Protein AF-A0AAU6C2S2-F1 (afdb_monomer_lite)

Structure (mmCIF, N/CA/C/O backbone):
data_AF-A0AAU6C2S2-F1
#
_entry.id   AF-A0AAU6C2S2-F1
#
loop_
_atom_site.group_PDB
_atom_site.id
_atom_site.type_symbol
_atom_site.label_atom_id
_atom_site.label_alt_id
_atom_site.label_comp_id
_atom_site.label_asym_id
_atom_site.label_entity_id
_atom_site.label_seq_id
_atom_site.pdbx_PDB_ins_code
_atom_site.Cartn_x
_atom_site.Cartn_y
_atom_site.Cartn_z
_atom_site.occupancy
_atom_site.B_iso_or_equiv
_atom_site.auth_seq_id
_atom_site.auth_comp_id
_atom_site.auth_asym_id
_atom_site.auth_atom_id
_atom_site.pdbx_PDB_model_num
ATOM 1 N N . MET A 1 1 ? 0.119 -4.265 -26.985 1.00 62.53 1 MET A N 1
ATOM 2 C CA . MET A 1 1 ? -0.714 -3.986 -25.797 1.00 62.53 1 MET A CA 1
ATOM 3 C C . MET A 1 1 ? -1.922 -3.194 -26.277 1.00 62.53 1 MET A C 1
ATOM 5 O O . MET A 1 1 ? -1.711 -2.199 -26.954 1.00 62.53 1 MET A O 1
ATOM 9 N N . ASP A 1 2 ? -3.146 -3.669 -26.039 1.00 73.44 2 ASP A N 1
ATOM 10 C CA . ASP A 1 2 ? -4.376 -2.975 -26.459 1.00 73.44 2 ASP A CA 1
ATOM 11 C C . ASP A 1 2 ? -4.790 -1.953 -25.388 1.00 73.44 2 ASP A C 1
ATOM 13 O O . ASP A 1 2 ? -5.035 -2.317 -24.236 1.00 73.44 2 ASP A O 1
ATOM 17 N N . THR A 1 3 ? -4.817 -0.672 -25.750 1.00 79.44 3 THR A N 1
ATOM 18 C CA . THR A 1 3 ? -5.169 0.458 -24.872 1.00 79.44 3 THR A CA 1
ATOM 19 C C . THR A 1 3 ? -6.589 0.972 -25.109 1.00 79.44 3 THR A C 1
ATOM 21 O O . THR A 1 3 ? -7.006 1.920 -24.452 1.00 79.44 3 THR A O 1
ATOM 24 N N . GLY A 1 4 ? -7.343 0.350 -26.025 1.00 79.19 4 GLY A N 1
ATOM 25 C CA . GLY A 1 4 ? -8.732 0.696 -26.335 1.00 79.19 4 GLY A CA 1
ATOM 26 C C . GLY A 1 4 ? -9.767 -0.093 -25.531 1.00 79.19 4 GLY A C 1
ATOM 27 O O . GLY A 1 4 ? -10.957 0.205 -25.611 1.00 79.19 4 GLY A O 1
ATOM 28 N N . ARG A 1 5 ? -9.336 -1.088 -24.745 1.00 73.38 5 ARG A N 1
ATOM 29 C CA . ARG A 1 5 ? -10.204 -1.928 -23.909 1.00 73.38 5 ARG A CA 1
ATOM 30 C C . ARG A 1 5 ? -9.730 -1.909 -22.453 1.00 73.38 5 ARG A C 1
ATOM 32 O O . ARG A 1 5 ? -8.526 -2.063 -22.247 1.00 73.38 5 ARG A O 1
ATOM 39 N N . PRO A 1 6 ? -10.626 -1.763 -21.457 1.00 67.81 6 PRO A N 1
ATOM 40 C CA . PRO A 1 6 ? -10.223 -1.700 -20.057 1.00 67.81 6 PRO A CA 1
ATOM 41 C C . PRO A 1 6 ? -9.584 -3.009 -19.596 1.00 67.81 6 PRO A C 1
ATOM 43 O O . PRO A 1 6 ? -10.022 -4.099 -19.977 1.00 67.81 6 PRO A O 1
ATOM 46 N N . GLN A 1 7 ? -8.553 -2.895 -18.759 1.00 73.06 7 GLN A N 1
ATOM 47 C CA . GLN A 1 7 ? -7.822 -4.037 -18.215 1.00 73.06 7 GLN A CA 1
ATOM 48 C C . GLN A 1 7 ? -7.734 -3.929 -16.694 1.00 73.06 7 GLN A C 1
ATOM 50 O O . GLN A 1 7 ? -7.419 -2.874 -16.157 1.00 73.06 7 GLN A O 1
ATOM 55 N N . SER A 1 8 ? -7.997 -5.031 -15.989 1.00 63.28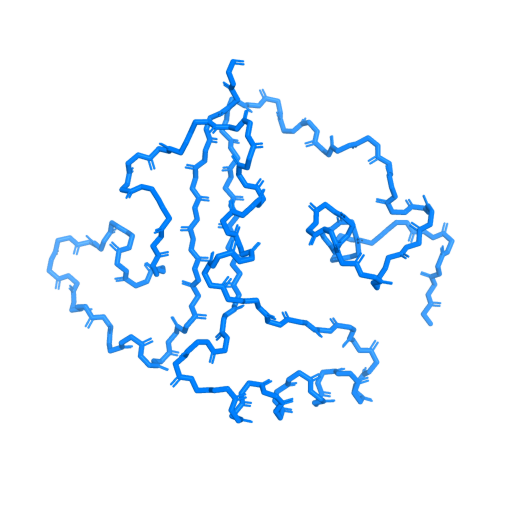 8 SER A N 1
ATOM 56 C CA . SER A 1 8 ? -8.144 -5.040 -14.530 1.00 63.28 8 SER A CA 1
ATOM 57 C C . SER A 1 8 ? -6.931 -4.475 -13.795 1.00 63.28 8 SER A C 1
ATOM 59 O O .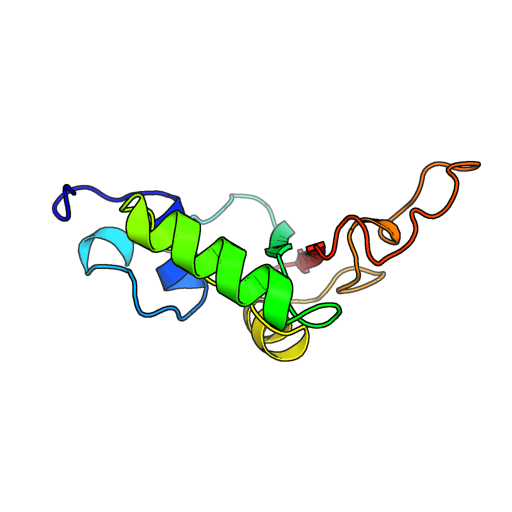 SER A 1 8 ? -7.105 -3.671 -12.892 1.00 63.28 8 SER A O 1
ATOM 61 N N . ALA A 1 9 ? -5.710 -4.840 -14.191 1.00 65.50 9 ALA A N 1
ATOM 62 C CA . ALA A 1 9 ? -4.487 -4.346 -13.555 1.00 65.50 9 ALA A CA 1
ATOM 63 C C . ALA A 1 9 ? -4.235 -2.850 -13.807 1.00 65.50 9 ALA A C 1
ATOM 65 O O . ALA A 1 9 ? -3.730 -2.191 -12.911 1.00 65.50 9 ALA A O 1
ATOM 66 N N . ARG A 1 10 ? -4.629 -2.294 -14.960 1.00 78.81 10 ARG A N 1
ATOM 67 C CA . ARG A 1 10 ? -4.558 -0.856 -15.262 1.00 78.81 10 ARG A CA 1
ATOM 68 C C . ARG A 1 10 ? -5.681 -0.069 -14.600 1.00 78.81 10 ARG A C 1
ATOM 70 O O . ARG A 1 10 ? -5.460 1.055 -14.176 1.00 78.81 10 ARG A O 1
ATOM 77 N N . MET A 1 11 ? -6.866 -0.662 -14.458 1.00 71.00 11 MET A N 1
ATOM 78 C CA . MET A 1 11 ? -7.921 -0.104 -13.610 1.00 71.00 11 MET A CA 1
ATOM 79 C C . MET A 1 11 ? -7.454 -0.062 -12.154 1.00 71.00 11 MET A C 1
ATOM 81 O O . MET A 1 11 ? -7.587 0.967 -11.503 1.00 71.00 11 MET A O 1
ATOM 85 N N . TYR A 1 12 ? -6.831 -1.140 -11.660 1.00 66.56 12 TYR A N 1
ATOM 86 C CA . TYR A 1 12 ? -6.157 -1.121 -10.365 1.00 66.56 12 TYR A CA 1
ATOM 87 C C . TYR A 1 12 ? -5.068 -0.050 -10.340 1.00 66.56 12 TYR A C 1
ATOM 89 O O . TYR A 1 12 ? -5.088 0.753 -9.428 1.00 66.56 12 TYR A O 1
ATOM 97 N N . ASP A 1 13 ? -4.187 0.050 -11.334 1.00 66.00 13 ASP A N 1
ATOM 98 C CA . ASP A 1 13 ? -3.162 1.099 -11.385 1.00 66.00 13 ASP A CA 1
ATOM 99 C C . ASP A 1 13 ? -3.763 2.514 -11.305 1.00 66.00 13 ASP A C 1
ATOM 101 O O . ASP A 1 13 ? -3.311 3.312 -10.489 1.00 66.00 13 ASP A O 1
ATOM 105 N N . TYR A 1 14 ? -4.843 2.795 -12.042 1.00 68.94 14 TYR A N 1
ATOM 106 C CA . TYR A 1 14 ? -5.597 4.050 -11.963 1.00 68.94 14 TYR A CA 1
ATOM 107 C C . TYR A 1 14 ? -6.180 4.300 -10.565 1.00 68.94 14 TYR A C 1
ATOM 109 O O . TYR A 1 14 ? -5.964 5.364 -9.982 1.00 68.94 14 TYR A O 1
ATOM 117 N N . PHE A 1 15 ? -6.883 3.319 -9.984 1.00 63.03 15 PHE A N 1
ATOM 118 C CA . PHE A 1 15 ? -7.406 3.434 -8.615 1.00 63.03 15 PHE A CA 1
ATOM 119 C C . PHE A 1 15 ? -6.293 3.564 -7.579 1.00 63.03 15 PHE A C 1
ATOM 121 O O . PHE A 1 15 ? -6.519 4.135 -6.514 1.00 63.03 15 PHE A O 1
ATOM 128 N N . LEU A 1 16 ? -5.105 3.059 -7.913 1.00 65.19 16 LEU A N 1
ATOM 129 C CA . LEU A 1 16 ? -3.906 3.111 -7.102 1.00 65.19 16 LEU A CA 1
ATOM 130 C C . LEU A 1 16 ? -3.017 4.339 -7.408 1.00 65.19 16 LEU A C 1
ATOM 132 O O . LEU A 1 16 ? -1.828 4.338 -7.071 1.00 65.19 16 LEU A O 1
ATOM 136 N N . GLY A 1 17 ? -3.551 5.375 -8.071 1.00 63.53 17 GLY A N 1
ATOM 137 C CA . GLY A 1 17 ? -2.827 6.621 -8.368 1.00 63.53 17 GLY A CA 1
ATOM 138 C C . GLY A 1 17 ? -1.570 6.436 -9.228 1.00 63.53 17 GLY A C 1
ATOM 139 O O . GLY A 1 17 ? -0.692 7.300 -9.248 1.00 63.53 17 GLY A O 1
ATOM 140 N N . GLY A 1 18 ? -1.452 5.291 -9.896 1.00 72.00 18 GLY A N 1
ATOM 141 C CA . GLY A 1 18 ? -0.355 4.964 -10.786 1.00 72.00 18 GLY A CA 1
ATOM 142 C C . GLY A 1 18 ? -0.413 5.753 -12.091 1.00 72.00 18 GLY A C 1
ATOM 143 O O . GLY A 1 18 ? -1.330 6.536 -12.353 1.00 72.00 18 GLY A O 1
ATOM 144 N N . LYS A 1 19 ? 0.624 5.577 -12.907 1.00 74.88 19 LYS A N 1
ATOM 145 C CA . LYS A 1 19 ? 0.818 6.301 -14.175 1.00 74.88 19 LYS A CA 1
ATOM 146 C C . LYS A 1 19 ? 0.716 5.380 -15.392 1.00 74.88 19 LYS A C 1
ATOM 148 O O . LYS A 1 19 ? 0.782 5.858 -16.520 1.00 74.88 19 LYS A O 1
ATOM 153 N N . ASP A 1 20 ? 0.537 4.082 -15.160 1.00 79.69 20 ASP A N 1
ATOM 154 C CA . ASP A 1 20 ? 0.530 3.019 -16.162 1.00 79.69 20 ASP A CA 1
ATOM 155 C C . ASP A 1 20 ? -0.918 2.602 -16.493 1.00 79.69 20 ASP A C 1
ATOM 157 O O . ASP A 1 20 ? -1.263 1.421 -16.591 1.00 79.69 20 ASP A O 1
ATOM 161 N N . ASN A 1 21 ? -1.781 3.603 -16.671 1.00 80.06 21 ASN A N 1
ATOM 162 C CA . ASN A 1 21 ? -3.197 3.470 -17.000 1.00 80.06 21 ASN A CA 1
ATOM 163 C C . ASN A 1 21 ? -3.603 4.472 -18.088 1.00 80.06 21 ASN A C 1
ATOM 165 O O . ASN A 1 21 ? -2.930 5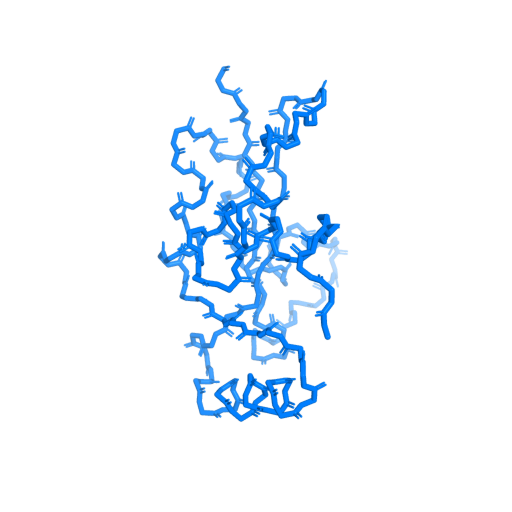.476 -18.322 1.00 80.06 21 ASN A O 1
ATOM 169 N N . TYR A 1 22 ? -4.707 4.186 -18.774 1.00 81.00 22 TYR A N 1
ATOM 170 C CA . TYR A 1 22 ? -5.220 4.998 -19.877 1.00 81.00 22 TYR A CA 1
ATOM 171 C C . TYR A 1 22 ? -6.639 5.490 -19.578 1.00 81.00 22 TYR A C 1
ATOM 173 O O . TYR A 1 22 ? -7.313 4.905 -18.734 1.00 81.00 22 TYR A O 1
ATOM 181 N N . PRO A 1 23 ? -7.154 6.498 -20.313 1.00 83.12 23 PRO A N 1
ATOM 182 C CA . PRO A 1 23 ? -8.515 7.001 -20.122 1.00 83.12 23 PRO A CA 1
ATOM 183 C C . PRO A 1 23 ? -9.616 5.935 -20.126 1.00 83.12 23 PRO A C 1
ATOM 185 O O . PRO A 1 23 ? -10.612 6.072 -19.423 1.00 83.12 23 PRO A O 1
ATOM 188 N N . VAL A 1 24 ? -9.420 4.843 -20.874 1.00 75.38 24 VAL A N 1
ATOM 189 C CA . VAL A 1 24 ? -10.350 3.704 -20.906 1.00 75.38 24 VAL A CA 1
ATOM 190 C C . VAL A 1 24 ? -10.446 2.961 -19.564 1.00 75.38 24 VAL A C 1
ATOM 192 O O . VAL A 1 24 ? -11.440 2.291 -19.300 1.00 75.38 24 VAL A O 1
ATOM 195 N N . ASP A 1 25 ? -9.426 3.076 -18.714 1.00 75.88 25 ASP A N 1
ATOM 196 C CA . ASP A 1 25 ? -9.343 2.433 -17.403 1.00 75.88 25 ASP A CA 1
ATOM 197 C C . ASP A 1 25 ? -9.896 3.328 -16.274 1.00 75.88 25 ASP A C 1
ATOM 199 O O . ASP A 1 25 ? -10.020 2.870 -15.140 1.00 75.88 25 ASP A O 1
ATOM 203 N N . TRP A 1 26 ? -10.254 4.587 -16.566 1.00 78.19 26 TRP A N 1
A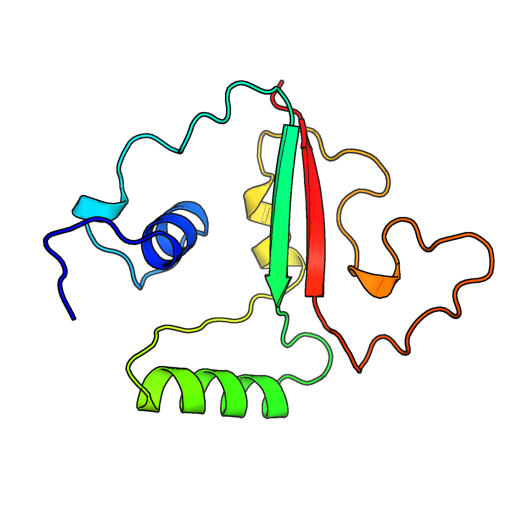TOM 204 C CA . TRP A 1 26 ? -10.749 5.555 -15.573 1.00 78.19 26 TRP A CA 1
ATOM 205 C C . TRP A 1 26 ? -12.222 5.380 -15.196 1.00 78.19 26 TRP A C 1
ATOM 207 O O . TRP A 1 26 ? -12.738 6.169 -14.404 1.00 78.19 26 TRP A O 1
ATOM 217 N N . GLY A 1 27 ? -12.909 4.405 -15.805 1.00 65.94 27 GLY A N 1
ATOM 218 C CA . GLY A 1 27 ? -14.340 4.171 -15.622 1.00 65.94 27 GLY A CA 1
ATOM 219 C C . GLY A 1 27 ? -14.755 4.113 -14.152 1.00 65.94 27 GLY A C 1
ATOM 220 O O . GLY A 1 27 ? -13.921 3.893 -13.269 1.00 65.94 27 GLY A O 1
ATOM 221 N N . ASP A 1 28 ? -16.052 4.317 -13.900 1.00 55.91 28 ASP A N 1
ATOM 222 C CA . ASP A 1 28 ? -16.610 4.392 -12.550 1.00 55.91 28 ASP A CA 1
ATOM 223 C C . ASP A 1 28 ? -16.010 3.302 -11.665 1.00 55.91 28 ASP A C 1
ATOM 225 O O . ASP A 1 28 ? -16.160 2.111 -11.960 1.00 55.91 28 ASP A O 1
ATOM 229 N N . ARG A 1 29 ? -15.300 3.725 -10.601 1.00 54.72 29 ARG A N 1
ATOM 230 C CA . ARG A 1 29 ? -14.662 2.829 -9.623 1.00 54.72 29 ARG A CA 1
ATOM 231 C C . ARG A 1 29 ? -15.592 1.649 -9.408 1.00 54.72 29 ARG A C 1
ATOM 233 O O . ARG A 1 29 ? -16.729 1.941 -9.032 1.00 54.72 29 ARG A O 1
ATOM 240 N N . PRO A 1 30 ? -15.185 0.380 -9.611 1.00 52.25 30 PRO A N 1
ATOM 241 C CA . PRO A 1 30 ? -16.078 -0.745 -9.426 1.00 52.25 30 PRO A CA 1
ATOM 242 C C . PRO A 1 30 ? -16.728 -0.577 -8.058 1.00 52.25 30 PRO A C 1
ATOM 244 O O . PRO A 1 30 ? -16.068 -0.550 -7.010 1.00 52.25 30 PRO A O 1
ATOM 247 N N . GLN A 1 31 ? -18.028 -0.294 -8.091 1.00 50.12 31 GLN A N 1
ATOM 248 C CA . GLN A 1 31 ? -18.828 -0.202 -6.894 1.00 50.12 31 GLN A CA 1
ATOM 249 C C . GLN A 1 31 ? -19.137 -1.652 -6.572 1.00 50.12 31 GLN A C 1
ATOM 251 O O . GLN A 1 31 ? -20.145 -2.196 -7.014 1.00 50.12 31 GLN A O 1
ATOM 256 N N . CYS A 1 32 ? -18.219 -2.321 -5.873 1.00 47.53 32 CYS A N 1
ATOM 257 C CA . CYS A 1 32 ? -18.586 -3.550 -5.190 1.00 47.53 32 CYS A CA 1
ATOM 258 C C . CYS A 1 32 ? -19.837 -3.208 -4.375 1.00 47.53 32 CYS A C 1
ATOM 260 O O . CYS A 1 32 ? -19.813 -2.249 -3.604 1.00 47.53 32 CYS A O 1
ATOM 262 N N . SER A 1 33 ? -20.938 -3.925 -4.591 1.00 52.47 33 SER A N 1
ATOM 263 C CA . SER A 1 33 ? -22.238 -3.640 -3.967 1.00 52.47 33 SER A CA 1
ATOM 264 C C . SER A 1 33 ? -22.267 -3.963 -2.464 1.00 52.47 33 SER A C 1
ATOM 266 O O . SER A 1 33 ? -23.332 -4.209 -1.908 1.00 52.47 33 SER A O 1
ATOM 268 N N . GLY A 1 34 ? -21.098 -4.042 -1.830 1.00 57.97 34 GLY A N 1
ATOM 269 C CA . GLY A 1 34 ? -20.914 -4.322 -0.419 1.00 57.97 34 GLY A CA 1
ATOM 270 C C . GLY A 1 34 ? -20.096 -3.217 0.236 1.00 57.97 34 GLY A C 1
ATOM 271 O O . GLY A 1 34 ? -19.246 -2.589 -0.398 1.00 57.97 34 GLY A O 1
ATOM 272 N N . ASP A 1 35 ? -20.337 -3.019 1.527 1.00 71.69 35 ASP A N 1
ATOM 273 C CA . ASP A 1 35 ? -19.729 -1.944 2.313 1.00 71.69 35 ASP A CA 1
ATOM 274 C C . ASP A 1 35 ? -18.237 -2.167 2.578 1.00 71.69 35 ASP A C 1
ATOM 276 O O . ASP A 1 35 ? -17.598 -1.305 3.162 1.00 71.69 35 ASP A O 1
ATOM 280 N N . LEU A 1 36 ? -17.662 -3.300 2.153 1.00 73.62 36 LEU A N 1
ATOM 281 C CA . LEU A 1 36 ? -16.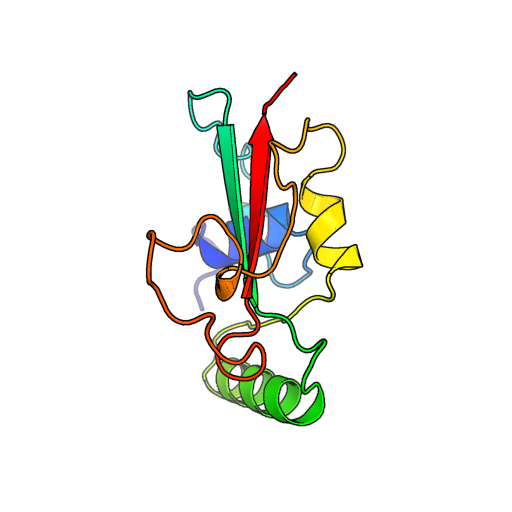272 -3.684 2.401 1.00 73.62 36 LEU A CA 1
ATOM 282 C C . LEU A 1 36 ? -15.423 -3.655 1.127 1.00 73.62 36 LEU A C 1
ATOM 284 O O . LEU A 1 36 ? -15.802 -4.182 0.080 1.00 73.62 36 LEU A O 1
ATOM 288 N N . ARG A 1 37 ? -14.220 -3.094 1.249 1.00 78.75 37 ARG A N 1
ATOM 289 C CA . ARG A 1 37 ? -13.176 -3.059 0.222 1.00 78.75 37 ARG A CA 1
ATOM 290 C C . ARG A 1 37 ? -11.902 -3.685 0.773 1.00 78.75 37 ARG A C 1
ATOM 292 O O . ARG A 1 37 ? -11.359 -3.194 1.755 1.00 78.75 37 ARG A O 1
ATOM 299 N N . GLY A 1 38 ? -11.434 -4.753 0.131 1.00 84.94 38 GLY A N 1
ATOM 300 C CA . GLY A 1 38 ? -10.159 -5.400 0.437 1.00 84.94 38 GLY A CA 1
ATOM 301 C C . GLY A 1 38 ? -9.150 -5.170 -0.681 1.00 84.94 38 GLY A C 1
ATOM 302 O O . GLY A 1 38 ? -9.485 -5.347 -1.853 1.00 84.94 38 GLY A O 1
ATOM 303 N N . LEU A 1 39 ? -7.929 -4.772 -0.327 1.00 87.25 39 LEU A N 1
ATOM 304 C CA . LEU A 1 39 ? -6.804 -4.686 -1.254 1.00 87.25 39 LEU A CA 1
ATOM 305 C C . LEU A 1 39 ? -5.588 -5.412 -0.682 1.00 87.25 39 LEU A C 1
ATOM 307 O O . LEU A 1 39 ? -5.371 -5.438 0.530 1.00 87.25 39 LEU A O 1
ATOM 311 N N . SER A 1 40 ? -4.765 -5.942 -1.585 1.00 88.50 40 SER A N 1
ATOM 312 C CA . SER A 1 40 ? -3.443 -6.483 -1.283 1.00 88.50 40 SER A CA 1
ATOM 313 C C . SER A 1 40 ? -2.414 -5.940 -2.267 1.00 88.50 40 SER A C 1
ATOM 315 O O . SER A 1 40 ? -2.713 -5.845 -3.461 1.00 88.50 40 SER A O 1
ATOM 317 N N . HIS A 1 41 ? -1.206 -5.630 -1.805 1.00 91.06 41 HIS A N 1
ATOM 318 C CA . HIS A 1 41 ? -0.151 -5.109 -2.670 1.00 91.06 41 HIS A CA 1
ATOM 319 C C . HIS A 1 41 ? 1.244 -5.536 -2.218 1.00 91.06 41 HIS A C 1
ATOM 321 O O . HIS A 1 41 ? 1.542 -5.556 -1.024 1.00 91.06 41 HIS A O 1
ATOM 327 N N . ALA A 1 42 ? 2.090 -5.893 -3.187 1.00 89.75 42 ALA A N 1
ATOM 328 C CA . ALA A 1 42 ? 3.478 -6.252 -2.928 1.00 89.75 42 ALA A CA 1
ATOM 329 C C . ALA A 1 42 ? 4.281 -5.004 -2.547 1.00 89.75 42 ALA A C 1
ATOM 331 O O . ALA A 1 42 ? 4.071 -3.923 -3.103 1.00 89.75 42 ALA A O 1
ATOM 332 N N . THR A 1 43 ? 5.210 -5.164 -1.613 1.00 90.38 43 THR A N 1
ATOM 333 C CA . THR A 1 43 ? 6.076 -4.086 -1.150 1.00 90.38 43 THR A CA 1
ATOM 334 C C . THR A 1 43 ? 7.548 -4.443 -1.297 1.00 90.38 43 THR A C 1
ATOM 336 O O . THR A 1 43 ? 7.944 -5.594 -1.125 1.00 90.38 43 THR A O 1
ATOM 339 N N . GLY A 1 44 ? 8.351 -3.424 -1.601 1.00 89.75 44 GLY A N 1
ATOM 340 C CA . GLY A 1 44 ? 9.807 -3.491 -1.568 1.00 89.75 44 GLY A CA 1
ATOM 341 C C . GLY A 1 44 ? 10.405 -3.135 -0.204 1.00 89.75 44 GLY A C 1
ATOM 342 O O . GLY A 1 44 ? 11.620 -3.188 -0.081 1.00 89.75 44 GLY A O 1
ATOM 343 N N . ASP A 1 45 ? 9.599 -2.795 0.813 1.00 89.62 45 ASP A N 1
ATOM 344 C CA . ASP A 1 45 ? 10.068 -2.214 2.089 1.00 89.62 45 ASP A CA 1
ATOM 345 C C . ASP A 1 45 ? 11.112 -3.071 2.839 1.00 89.62 45 ASP A C 1
ATOM 347 O O . ASP A 1 45 ? 11.886 -2.540 3.635 1.00 89.62 45 ASP A O 1
ATOM 351 N N . PHE A 1 46 ? 11.157 -4.384 2.587 1.00 86.88 46 PHE A N 1
ATOM 352 C CA . PHE A 1 46 ? 12.057 -5.329 3.268 1.00 86.88 46 PHE A CA 1
ATOM 353 C C . PHE A 1 46 ? 13.268 -5.755 2.429 1.00 86.88 46 PHE A C 1
ATOM 355 O O . PHE A 1 46 ? 14.269 -6.188 2.993 1.00 86.88 46 PHE A O 1
ATOM 362 N N . ASP A 1 47 ? 13.182 -5.638 1.102 1.00 88.19 47 ASP A N 1
ATOM 363 C CA . ASP A 1 47 ? 14.266 -5.961 0.166 1.00 88.19 47 ASP A CA 1
ATOM 364 C C . ASP A 1 47 ? 14.087 -5.168 -1.147 1.00 88.19 47 ASP A C 1
ATOM 366 O O . ASP A 1 47 ? 13.593 -5.700 -2.151 1.00 88.19 47 ASP A O 1
ATOM 370 N N . PRO A 1 48 ? 14.430 -3.866 -1.147 1.00 88.38 48 PRO A N 1
ATOM 371 C CA . PRO A 1 48 ? 14.183 -2.997 -2.293 1.00 88.38 48 PRO A CA 1
ATOM 372 C C . PRO A 1 48 ? 14.928 -3.458 -3.548 1.00 88.38 48 PRO A C 1
ATOM 374 O O . PRO A 1 48 ? 14.363 -3.442 -4.638 1.00 88.38 48 PRO A O 1
ATOM 377 N N . GLU A 1 49 ? 16.171 -3.923 -3.395 1.00 89.19 49 GLU A N 1
ATOM 378 C CA . GLU A 1 49 ? 17.029 -4.308 -4.518 1.00 89.19 49 GLU A CA 1
ATOM 379 C C . GLU A 1 49 ? 16.484 -5.545 -5.246 1.00 89.19 49 GLU A C 1
ATOM 381 O O . GLU A 1 49 ? 16.433 -5.581 -6.481 1.00 89.19 49 GLU A O 1
ATOM 386 N N . THR A 1 50 ? 16.024 -6.558 -4.507 1.00 89.25 50 THR A N 1
ATOM 387 C CA . THR A 1 50 ? 15.387 -7.727 -5.124 1.00 89.25 50 THR A CA 1
ATOM 388 C C . THR A 1 50 ? 14.091 -7.336 -5.833 1.00 89.25 50 THR A C 1
ATOM 390 O O . THR A 1 50 ? 13.861 -7.768 -6.967 1.00 89.25 50 THR A O 1
ATOM 393 N N . TRP A 1 51 ? 13.258 -6.486 -5.226 1.00 88.88 51 TRP A N 1
ATOM 394 C CA . TRP A 1 51 ? 11.993 -6.070 -5.838 1.00 88.88 51 TRP A CA 1
ATOM 395 C C . TRP A 1 51 ? 12.164 -5.154 -7.048 1.00 88.88 51 TRP A C 1
ATOM 397 O O . TRP A 1 51 ? 11.387 -5.274 -7.996 1.00 88.88 51 TRP A O 1
ATOM 407 N N . GLU A 1 52 ? 13.195 -4.311 -7.087 1.00 89.50 52 GLU A N 1
ATOM 408 C CA . GLU A 1 52 ? 13.563 -3.545 -8.281 1.00 89.50 52 GLU A CA 1
ATOM 409 C C . GLU A 1 52 ? 13.864 -4.472 -9.463 1.00 89.50 52 GLU A C 1
ATOM 411 O O . GLU A 1 52 ? 13.315 -4.286 -10.552 1.00 89.50 52 GLU A O 1
ATOM 416 N N . ARG A 1 53 ? 14.657 -5.529 -9.236 1.00 90.25 53 ARG A N 1
ATOM 417 C CA . ARG A 1 53 ? 14.968 -6.538 -10.265 1.00 90.25 53 ARG A CA 1
ATOM 418 C C . ARG A 1 53 ? 13.718 -7.285 -10.728 1.00 90.25 53 ARG A C 1
ATOM 420 O O . ARG A 1 53 ? 13.557 -7.524 -11.925 1.00 90.25 53 ARG A O 1
ATOM 427 N N . VAL A 1 54 ? 12.817 -7.635 -9.806 1.00 89.00 54 VAL A N 1
ATOM 428 C CA . VAL A 1 54 ? 11.531 -8.272 -10.139 1.00 89.00 54 VAL A CA 1
ATOM 429 C C . VAL A 1 54 ? 10.685 -7.338 -11.004 1.00 89.00 54 VAL A C 1
ATOM 431 O O . VAL A 1 54 ? 10.256 -7.730 -12.088 1.00 89.00 54 VAL A O 1
ATOM 434 N N . VAL A 1 55 ? 10.484 -6.090 -10.579 1.00 90.31 55 VAL A N 1
ATOM 435 C CA . VAL A 1 55 ? 9.714 -5.091 -11.333 1.00 90.31 55 VAL A CA 1
ATOM 436 C C . VAL A 1 55 ? 10.308 -4.868 -12.727 1.00 90.31 55 VAL A C 1
ATOM 438 O O . VAL A 1 55 ? 9.568 -4.824 -13.712 1.00 90.31 55 VAL A O 1
ATOM 441 N N . GLU A 1 56 ? 11.634 -4.776 -12.839 1.00 91.06 56 GLU A N 1
ATOM 442 C CA . GLU A 1 56 ? 12.317 -4.649 -14.126 1.00 91.06 56 GLU A CA 1
ATOM 443 C C . GLU A 1 56 ? 12.077 -5.874 -15.024 1.00 91.06 56 GLU A C 1
ATOM 445 O O . GLU A 1 56 ? 11.797 -5.715 -16.215 1.00 91.06 56 GLU A O 1
ATOM 450 N N . ALA A 1 57 ? 12.126 -7.090 -14.473 1.00 90.56 57 ALA A N 1
ATOM 451 C CA . ALA A 1 57 ? 11.856 -8.318 -15.219 1.00 90.56 57 ALA A CA 1
ATOM 452 C C . ALA A 1 57 ? 10.419 -8.359 -15.771 1.00 90.56 57 ALA A C 1
ATOM 454 O O . ALA A 1 57 ? 10.227 -8.663 -16.951 1.00 90.56 57 ALA A O 1
ATOM 455 N N . TYR A 1 58 ? 9.418 -7.982 -14.966 1.00 86.38 58 TYR A N 1
ATOM 456 C CA . TYR A 1 58 ? 8.025 -7.869 -15.424 1.00 86.38 58 TYR A CA 1
ATOM 457 C C . TYR A 1 58 ? 7.880 -6.835 -16.549 1.00 86.38 58 TYR A C 1
ATOM 459 O O . TYR A 1 58 ? 7.273 -7.129 -17.585 1.00 86.38 58 TYR A O 1
ATOM 467 N N . ARG A 1 59 ? 8.505 -5.658 -16.396 1.00 87.94 59 ARG A N 1
ATOM 468 C CA . ARG A 1 59 ? 8.492 -4.597 -17.418 1.00 87.94 59 ARG A CA 1
ATOM 469 C C . ARG A 1 59 ? 9.152 -5.038 -18.721 1.00 87.94 59 ARG A C 1
ATOM 471 O O . ARG A 1 59 ? 8.589 -4.797 -19.787 1.00 87.94 59 ARG A O 1
ATOM 478 N N . LYS A 1 60 ? 10.295 -5.731 -18.659 1.00 89.69 60 LYS A N 1
ATOM 479 C CA . LYS A 1 60 ? 10.953 -6.332 -19.837 1.00 89.69 60 LYS A CA 1
ATOM 480 C C . LYS A 1 60 ? 10.057 -7.362 -20.529 1.00 89.69 60 LYS A C 1
ATOM 482 O O . LYS A 1 6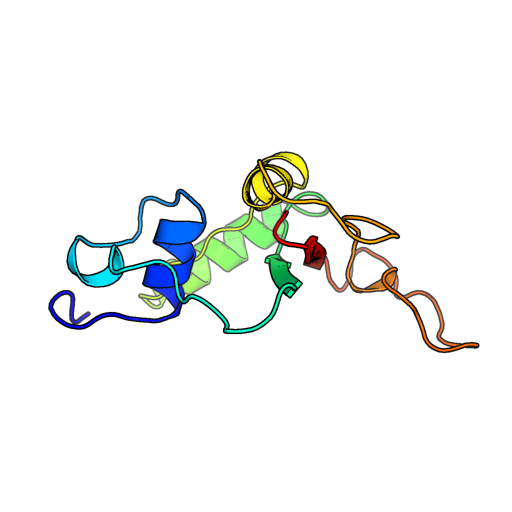0 ? 10.069 -7.450 -21.752 1.00 89.69 60 LYS A O 1
ATOM 487 N N . GLY A 1 61 ? 9.241 -8.084 -19.762 1.00 88.94 61 GLY A N 1
ATOM 488 C CA . GLY A 1 61 ? 8.197 -8.979 -20.267 1.00 88.94 61 GLY A CA 1
ATOM 489 C C . GLY A 1 61 ? 6.949 -8.272 -20.816 1.00 88.94 61 GLY A C 1
ATOM 490 O O . GLY A 1 61 ? 5.987 -8.943 -21.184 1.00 88.94 61 GLY A O 1
ATOM 491 N N . GLY A 1 62 ? 6.926 -6.936 -20.861 1.00 87.69 62 GLY A N 1
ATOM 492 C CA . GLY A 1 62 ? 5.801 -6.142 -21.361 1.00 87.69 62 GLY A CA 1
ATOM 493 C C . GLY A 1 62 ? 4.632 -6.006 -20.382 1.00 87.69 62 GLY A C 1
ATOM 494 O O . GLY A 1 62 ? 3.571 -5.524 -20.776 1.00 87.69 62 GLY A O 1
ATOM 495 N N . THR A 1 63 ? 4.807 -6.420 -19.124 1.00 81.50 63 THR A N 1
ATOM 496 C CA . THR A 1 63 ? 3.795 -6.282 -18.070 1.00 81.50 63 THR A CA 1
ATOM 497 C C . THR A 1 63 ? 4.187 -5.140 -17.133 1.00 81.50 63 THR A C 1
ATOM 499 O O . THR A 1 63 ? 5.220 -5.233 -16.467 1.00 81.50 63 THR A O 1
ATOM 502 N N . PRO A 1 64 ? 3.396 -4.057 -17.044 1.00 82.38 64 PRO A N 1
ATOM 503 C CA . PRO A 1 64 ? 3.629 -3.020 -16.048 1.00 82.38 64 PRO A CA 1
ATOM 504 C C . PRO A 1 64 ? 3.569 -3.608 -14.635 1.00 82.38 64 PRO A C 1
ATOM 506 O O . PRO A 1 64 ? 2.644 -4.345 -14.296 1.00 82.38 64 PRO A O 1
ATOM 509 N N . ALA A 1 65 ? 4.565 -3.281 -13.817 1.00 84.88 65 ALA A N 1
ATOM 510 C CA . ALA A 1 65 ? 4.648 -3.688 -12.423 1.00 84.88 65 ALA A CA 1
ATOM 511 C C . ALA A 1 65 ? 5.184 -2.530 -11.580 1.00 84.88 65 ALA A C 1
ATOM 513 O O . ALA A 1 65 ? 6.034 -1.753 -12.034 1.00 84.88 65 ALA A O 1
ATOM 514 N N . GLN A 1 66 ? 4.672 -2.426 -10.357 1.00 87.25 66 GLN A N 1
ATOM 515 C CA . GLN A 1 66 ? 5.115 -1.486 -9.335 1.00 87.25 66 GLN A CA 1
ATOM 516 C C . GLN A 1 66 ? 4.938 -2.134 -7.962 1.00 87.25 66 GLN A C 1
ATOM 518 O O . GLN A 1 66 ? 3.952 -2.839 -7.736 1.00 87.25 66 GLN A O 1
ATOM 523 N N . VAL A 1 67 ? 5.886 -1.871 -7.068 1.00 91.25 67 VAL A N 1
ATOM 524 C CA . VAL A 1 67 ? 5.750 -2.099 -5.626 1.00 91.25 67 VAL A CA 1
ATOM 525 C C . VAL A 1 67 ? 5.588 -0.747 -4.946 1.00 91.25 67 VAL A C 1
ATOM 527 O O . VAL A 1 67 ? 6.066 0.260 -5.468 1.00 91.25 67 VAL A O 1
ATOM 530 N N . ARG A 1 68 ? 4.911 -0.716 -3.801 1.00 91.38 68 ARG A N 1
ATOM 531 C CA . ARG A 1 68 ? 4.695 0.510 -3.021 1.00 91.38 68 ARG A CA 1
ATOM 532 C C . ARG A 1 68 ? 5.095 0.295 -1.569 1.00 91.38 68 ARG A C 1
ATOM 534 O O . ARG A 1 68 ? 5.000 -0.822 -1.053 1.00 91.38 68 ARG A O 1
ATOM 541 N N . SER A 1 69 ? 5.520 1.366 -0.917 1.00 91.75 69 SER A N 1
ATOM 542 C CA . SER A 1 69 ? 5.737 1.382 0.529 1.00 91.75 69 SER A CA 1
ATOM 543 C C . SER A 1 69 ? 4.423 1.230 1.295 1.00 91.75 69 SER A C 1
ATOM 545 O O . SER A 1 69 ? 3.336 1.455 0.748 1.00 91.75 69 SER A O 1
ATOM 547 N N . ARG A 1 70 ? 4.499 0.909 2.593 1.00 90.62 70 ARG A N 1
ATOM 548 C CA . ARG A 1 70 ? 3.314 0.888 3.468 1.00 90.62 70 ARG A CA 1
ATOM 549 C C . ARG A 1 70 ? 2.526 2.193 3.392 1.00 90.62 70 ARG A C 1
ATOM 551 O O . ARG A 1 70 ? 1.304 2.154 3.303 1.00 90.62 70 ARG A O 1
ATOM 558 N N . ALA A 1 71 ? 3.207 3.338 3.425 1.00 90.25 71 ALA A N 1
ATOM 559 C CA . ALA A 1 71 ? 2.566 4.652 3.428 1.00 90.25 71 ALA A CA 1
ATOM 560 C C . ALA A 1 71 ? 1.838 4.944 2.106 1.00 90.25 71 ALA A C 1
ATOM 562 O O . ALA A 1 71 ? 0.688 5.374 2.114 1.00 90.25 71 ALA A O 1
ATOM 563 N N . GLU A 1 72 ? 2.465 4.644 0.970 1.00 90.19 72 GLU A N 1
ATOM 564 C CA . GLU A 1 72 ? 1.821 4.779 -0.341 1.00 90.19 72 GLU A CA 1
ATOM 565 C C . GLU A 1 72 ? 0.645 3.817 -0.500 1.00 90.19 72 GLU A C 1
ATOM 567 O O . GLU A 1 72 ? -0.365 4.180 -1.088 1.00 90.19 72 GLU A O 1
ATOM 572 N N . PHE A 1 73 ? 0.744 2.600 0.039 1.00 91.94 73 PHE A N 1
ATOM 573 C CA . PHE A 1 73 ? -0.375 1.662 0.038 1.00 91.94 73 PHE A CA 1
ATOM 574 C C . PHE A 1 73 ? -1.510 2.099 0.979 1.00 91.94 73 PHE A C 1
ATOM 576 O O . PHE A 1 73 ? -2.684 1.865 0.696 1.00 91.94 73 PHE A O 1
ATOM 583 N N . THR A 1 74 ? -1.173 2.788 2.073 1.00 90.00 74 THR A N 1
ATOM 584 C CA . THR A 1 74 ? -2.139 3.317 3.044 1.00 90.00 74 THR A CA 1
ATOM 585 C C . THR A 1 74 ? -3.097 4.318 2.424 1.00 90.00 74 THR A C 1
ATOM 587 O O . THR A 1 74 ? -4.288 4.291 2.740 1.00 90.00 74 THR A O 1
ATOM 590 N N . SER A 1 75 ? -2.599 5.177 1.535 1.00 89.75 75 SER A N 1
ATOM 591 C CA . SER A 1 75 ? -3.391 6.265 0.956 1.00 89.75 75 SER A CA 1
ATOM 592 C C . SER A 1 75 ? -4.584 5.767 0.130 1.00 89.75 75 SER A C 1
ATOM 594 O O . SER A 1 75 ? -5.578 6.475 -0.011 1.00 89.75 75 SER A O 1
ATOM 596 N N . PHE A 1 76 ? -4.577 4.510 -0.334 1.00 85.19 76 PHE A N 1
ATOM 597 C CA . PHE A 1 76 ? -5.727 3.912 -1.032 1.00 85.19 76 PHE A CA 1
ATOM 598 C C . PHE A 1 76 ? -6.966 3.732 -0.164 1.00 85.19 76 PHE A C 1
ATOM 600 O O . PHE A 1 76 ? -8.065 3.546 -0.692 1.00 85.19 76 PHE A O 1
ATOM 607 N N . PHE A 1 77 ? -6.794 3.796 1.152 1.00 87.56 77 PHE A N 1
ATOM 608 C CA . PHE A 1 77 ? -7.874 3.724 2.121 1.00 87.56 77 PHE A CA 1
ATOM 609 C C . PHE A 1 77 ? -8.284 5.105 2.655 1.00 87.56 77 PHE A C 1
ATOM 611 O O . PHE A 1 77 ? -9.120 5.178 3.553 1.00 87.56 77 PHE A O 1
ATOM 618 N N . GLU A 1 78 ? -7.748 6.204 2.109 1.00 88.31 78 GLU A N 1
ATOM 619 C CA . GLU A 1 78 ? -8.182 7.557 2.472 1.00 88.31 78 GLU A CA 1
ATOM 620 C C . GLU A 1 78 ? -9.690 7.741 2.238 1.00 88.31 78 GLU A C 1
ATOM 622 O O . GLU A 1 78 ? -10.235 7.406 1.183 1.00 88.31 78 GLU A O 1
ATOM 627 N N . GLY A 1 79 ? -10.378 8.270 3.254 1.00 85.56 79 GLY A N 1
ATOM 628 C CA . GLY A 1 79 ? -11.834 8.433 3.247 1.00 85.56 79 GLY A CA 1
ATOM 629 C C . GLY A 1 79 ? -12.631 7.148 3.510 1.00 85.56 79 GLY A C 1
ATOM 630 O O . GLY A 1 79 ? -13.857 7.180 3.416 1.00 85.56 79 GLY A O 1
ATOM 631 N N . LEU A 1 80 ? -11.968 6.035 3.839 1.00 88.00 80 LEU A N 1
ATOM 632 C CA . LEU A 1 80 ? -12.590 4.783 4.276 1.00 88.00 80 LEU A CA 1
ATOM 633 C C . LEU A 1 80 ? -12.254 4.493 5.746 1.00 88.00 80 LEU A C 1
ATOM 635 O O . LEU A 1 80 ? -11.261 4.979 6.285 1.00 88.00 80 LEU A O 1
ATOM 639 N N . GLU A 1 81 ? -13.065 3.658 6.392 1.00 88.50 81 GLU A N 1
ATOM 640 C CA . GLU A 1 81 ? -12.808 3.198 7.758 1.00 88.50 81 GLU A CA 1
ATOM 641 C C . GLU A 1 81 ? -12.061 1.859 7.728 1.00 88.50 81 GLU A C 1
ATOM 643 O O . GLU A 1 81 ? -12.639 0.823 7.394 1.00 88.50 81 GLU A O 1
ATOM 648 N N . LEU A 1 82 ? -10.768 1.853 8.059 1.00 88.75 82 LEU A N 1
ATOM 649 C CA . LEU A 1 82 ? -9.986 0.616 8.136 1.00 88.75 82 LEU A CA 1
ATOM 650 C C . LEU A 1 82 ? -10.523 -0.307 9.241 1.00 88.75 82 LEU A C 1
ATOM 652 O O . LEU A 1 82 ? -10.613 0.071 10.407 1.00 88.75 82 LEU A O 1
ATOM 656 N N . VAL A 1 83 ? -10.833 -1.548 8.871 1.00 88.50 83 VAL A N 1
ATOM 657 C CA . VAL A 1 83 ? -11.277 -2.593 9.798 1.00 88.50 83 VAL A CA 1
ATOM 658 C C . VAL A 1 83 ? -10.062 -3.157 10.529 1.00 88.50 83 VAL A C 1
ATOM 660 O O . VAL A 1 83 ? -9.038 -3.414 9.902 1.00 88.50 83 VAL A O 1
ATOM 663 N N . SER A 1 84 ? -10.183 -3.386 11.842 1.00 81.19 84 SER A N 1
ATOM 664 C CA . SER A 1 84 ? -9.152 -4.053 12.658 1.00 81.19 84 SER A CA 1
ATOM 665 C C . SER A 1 84 ? -8.670 -5.362 12.003 1.00 81.19 84 SER A C 1
ATOM 667 O O . SER A 1 84 ? -9.518 -6.118 11.522 1.00 81.19 84 SER A O 1
ATOM 669 N N . PRO A 1 85 ? -7.353 -5.652 11.962 1.00 84.81 85 PRO A N 1
ATOM 670 C CA . PRO A 1 85 ? -6.231 -4.958 12.620 1.00 84.81 85 PRO A CA 1
ATOM 671 C C . PRO A 1 85 ? -5.740 -3.688 11.902 1.00 84.81 85 PRO A C 1
ATOM 673 O O . PRO A 1 85 ? -4.705 -3.127 12.254 1.00 84.81 85 PRO A O 1
ATOM 676 N N . GLY A 1 86 ? -6.466 -3.233 10.885 1.00 87.50 86 GLY A N 1
ATOM 677 C CA . GLY A 1 86 ? -6.047 -2.194 9.965 1.00 87.50 86 GLY A CA 1
ATOM 678 C C . GLY A 1 86 ? -5.271 -2.809 8.810 1.00 87.50 86 GLY A C 1
ATOM 679 O O . GLY A 1 86 ? -5.621 -3.864 8.275 1.00 87.50 86 GLY A O 1
ATOM 680 N N . MET A 1 87 ? -4.206 -2.128 8.424 1.00 88.75 87 MET A N 1
ATOM 681 C CA . MET A 1 87 ? -3.329 -2.546 7.342 1.00 88.75 87 MET A CA 1
ATOM 682 C C . MET A 1 87 ? -2.070 -3.164 7.889 1.00 88.75 87 MET A C 1
ATOM 684 O O . MET A 1 87 ? -1.372 -2.538 8.684 1.00 88.75 87 MET A O 1
ATOM 688 N N . GLU A 1 88 ? -1.764 -4.359 7.419 1.00 89.00 88 GLU A N 1
ATOM 689 C CA . GLU A 1 88 ? -0.692 -5.164 7.972 1.00 89.00 88 GLU A CA 1
ATOM 690 C C . GLU A 1 88 ? -0.155 -6.121 6.903 1.00 89.00 88 GLU A C 1
ATOM 692 O O . GLU A 1 88 ? -0.723 -6.235 5.815 1.00 89.00 88 GLU A O 1
ATOM 697 N N . LEU A 1 89 ? 0.968 -6.787 7.169 1.00 86.62 89 LEU A N 1
ATOM 698 C CA . LEU A 1 89 ? 1.432 -7.848 6.281 1.00 86.62 89 LEU A CA 1
ATOM 699 C C . LEU A 1 89 ? 0.419 -8.993 6.242 1.00 86.62 89 LEU A C 1
ATOM 701 O O . LEU A 1 89 ? -0.126 -9.384 7.273 1.00 86.62 89 LEU A O 1
ATOM 705 N N . ALA A 1 90 ? 0.224 -9.580 5.064 1.00 82.88 90 ALA A N 1
ATOM 706 C CA . ALA A 1 90 ? -0.657 -10.726 4.855 1.00 82.88 90 ALA A CA 1
ATOM 707 C C . ALA A 1 90 ? -0.344 -11.866 5.835 1.00 82.88 90 ALA A C 1
ATOM 709 O O . ALA A 1 90 ? -1.248 -12.447 6.423 1.00 82.88 90 ALA A O 1
ATOM 710 N N . ALA A 1 91 ? 0.947 -12.118 6.083 1.00 74.56 91 ALA A N 1
ATOM 711 C CA . ALA A 1 91 ? 1.424 -13.126 7.029 1.00 74.56 91 ALA A CA 1
ATOM 712 C C . ALA A 1 91 ? 0.970 -12.895 8.487 1.00 74.56 91 ALA A C 1
ATOM 714 O O . ALA A 1 91 ? 1.075 -13.793 9.320 1.00 74.56 91 ALA A O 1
ATOM 715 N N . HIS A 1 92 ? 0.512 -11.690 8.821 1.00 74.06 92 HIS A N 1
ATOM 716 C CA . HIS A 1 92 ? 0.075 -11.286 10.158 1.00 74.06 92 HIS A CA 1
ATOM 717 C C . HIS A 1 92 ? -1.440 -11.062 10.242 1.00 74.06 92 HIS A C 1
ATOM 719 O O . HIS A 1 92 ? -1.965 -10.834 11.333 1.00 74.06 92 HIS A O 1
ATOM 725 N N . TRP A 1 93 ? -2.143 -11.096 9.111 1.00 67.88 93 TRP A N 1
ATOM 726 C CA . TRP A 1 93 ? -3.567 -10.805 9.040 1.00 67.88 93 TRP A CA 1
ATOM 727 C C . TRP A 1 93 ? -4.359 -12.088 9.325 1.00 67.88 93 TRP A C 1
ATOM 729 O O . TRP A 1 93 ? -4.508 -12.935 8.452 1.00 67.88 93 TRP A O 1
ATOM 739 N N . HIS A 1 94 ? -4.815 -12.244 10.574 1.00 59.34 94 HIS A N 1
ATOM 740 C CA . HIS A 1 94 ? -5.576 -13.403 11.072 1.00 59.34 94 HIS A CA 1
ATOM 741 C C . HIS A 1 94 ? -4.968 -14.778 10.719 1.00 59.34 94 HIS A C 1
ATOM 743 O O . HIS A 1 94 ? -5.601 -15.567 10.018 1.00 59.34 94 HIS A O 1
ATOM 749 N N . PRO A 1 95 ? -3.757 -15.104 11.211 1.00 61.81 95 PRO A N 1
ATOM 750 C CA . PRO A 1 95 ? -3.231 -16.457 11.069 1.00 61.81 95 PRO A CA 1
ATOM 751 C C . PRO A 1 95 ? -4.161 -17.465 11.764 1.00 61.81 95 PRO A C 1
ATOM 753 O O . PRO A 1 95 ? -4.654 -17.201 12.864 1.00 61.81 95 PRO A O 1
ATOM 756 N N . GLU A 1 96 ? -4.378 -18.625 11.139 1.00 60.16 96 GLU A N 1
ATOM 757 C CA . GLU A 1 96 ? -5.082 -19.749 11.770 1.00 60.16 96 GLU A CA 1
ATOM 758 C C . GLU A 1 96 ? -4.433 -20.088 13.127 1.00 60.16 96 GLU A C 1
ATOM 760 O O . GLU A 1 96 ? -3.201 -20.035 13.242 1.00 60.16 96 GLU A O 1
ATOM 765 N N . PRO A 1 97 ? -5.204 -20.444 14.172 1.00 54.12 97 PRO A N 1
ATOM 766 C CA . PRO A 1 97 ? -4.632 -20.845 15.452 1.00 54.12 97 PRO A CA 1
ATOM 767 C C . PRO A 1 97 ? -3.622 -21.989 15.269 1.00 54.12 97 PRO A C 1
ATOM 769 O O . PRO A 1 97 ? -3.967 -23.070 14.801 1.00 54.12 97 PRO A O 1
ATOM 772 N N . GLY A 1 98 ? -2.360 -21.748 15.635 1.00 60.28 98 GLY A N 1
ATOM 773 C CA . GLY A 1 98 ? -1.265 -22.711 15.457 1.00 60.28 98 GLY A CA 1
ATOM 774 C C . GLY A 1 98 ? -0.497 -22.590 14.136 1.00 60.28 98 GLY A C 1
ATOM 775 O O . GLY A 1 98 ? 0.494 -23.298 13.958 1.00 60.28 98 GLY A O 1
ATOM 776 N N . ALA A 1 99 ? -0.881 -21.682 13.234 1.00 57.59 99 ALA A N 1
ATOM 777 C CA . ALA A 1 99 ? -0.068 -21.349 12.073 1.00 57.59 99 ALA A CA 1
ATOM 778 C C . ALA A 1 99 ? 1.229 -20.668 12.525 1.00 57.59 99 ALA A C 1
ATOM 780 O O . ALA A 1 99 ? 1.223 -19.665 13.246 1.00 57.59 99 ALA A O 1
ATOM 781 N N . GLN A 1 100 ? 2.361 -21.220 12.095 1.00 55.47 100 GLN A N 1
ATOM 782 C CA . GLN A 1 100 ? 3.652 -20.591 12.313 1.00 55.47 100 GLN A CA 1
ATOM 783 C C . GLN A 1 100 ? 3.678 -19.272 11.544 1.00 55.47 100 GLN A C 1
ATOM 785 O O . GLN A 1 100 ? 3.448 -19.252 10.335 1.00 55.47 100 GLN A O 1
ATOM 790 N N . ARG A 1 101 ? 3.935 -18.167 12.251 1.00 56.41 101 ARG A N 1
ATOM 791 C CA . ARG A 1 101 ? 4.107 -16.851 11.632 1.00 56.41 101 ARG A CA 1
ATOM 792 C C . ARG A 1 101 ? 5.194 -16.986 10.569 1.00 56.41 101 ARG A C 1
ATOM 794 O O . ARG A 1 101 ? 6.326 -17.328 10.906 1.00 56.41 101 ARG A O 1
ATOM 801 N N . ALA A 1 102 ? 4.826 -16.803 9.302 1.00 55.22 102 ALA A N 1
ATOM 802 C CA . ALA A 1 102 ? 5.796 -16.864 8.221 1.00 55.22 102 ALA A CA 1
ATOM 803 C C . ALA A 1 102 ? 6.866 -15.795 8.473 1.00 55.22 102 ALA A C 1
ATOM 805 O O . ALA A 1 102 ? 6.533 -14.687 8.904 1.00 55.22 102 ALA A O 1
ATOM 806 N N . GLU A 1 103 ? 8.136 -16.137 8.240 1.00 57.88 103 GLU A N 1
ATOM 807 C CA . GLU A 1 103 ? 9.210 -15.146 8.228 1.00 57.88 103 GLU A CA 1
ATOM 808 C C . GLU A 1 103 ? 8.796 -14.045 7.228 1.00 57.88 103 GLU A C 1
ATOM 810 O O . GLU A 1 103 ? 8.414 -14.318 6.085 1.00 57.88 103 GLU A O 1
ATOM 815 N N . THR A 1 104 ? 8.723 -12.804 7.712 1.00 54.62 104 THR A N 1
ATOM 816 C CA . THR A 1 104 ? 8.134 -11.645 7.011 1.00 54.62 104 THR A CA 1
ATOM 817 C C . THR A 1 104 ? 8.833 -11.285 5.701 1.00 54.62 104 THR A C 1
ATOM 819 O O . THR A 1 104 ? 8.274 -10.574 4.872 1.00 54.62 104 THR A O 1
ATOM 822 N N . ASP A 1 105 ? 10.041 -11.797 5.515 1.00 53.28 105 ASP A N 1
ATOM 823 C CA . ASP A 1 105 ? 10.905 -11.666 4.347 1.00 53.28 105 ASP A CA 1
ATOM 824 C C . ASP A 1 105 ? 10.450 -12.519 3.148 1.00 53.28 105 ASP A C 1
ATOM 826 O O . ASP A 1 105 ? 10.756 -12.173 2.007 1.00 53.28 105 ASP A O 1
ATOM 830 N N . ARG A 1 106 ? 9.671 -13.593 3.350 1.00 56.84 106 ARG A N 1
ATOM 831 C CA . ARG A 1 106 ? 9.279 -14.494 2.245 1.00 56.84 106 ARG A CA 1
ATOM 832 C C . ARG A 1 106 ? 8.034 -14.055 1.475 1.00 56.84 106 ARG A C 1
ATOM 834 O O . ARG A 1 106 ? 7.854 -14.485 0.337 1.00 56.84 106 ARG A O 1
ATOM 841 N N . ILE A 1 107 ? 7.167 -13.229 2.071 1.00 63.75 107 ILE A N 1
ATOM 842 C CA . ILE A 1 107 ? 5.948 -12.712 1.419 1.00 63.75 107 ILE A CA 1
ATOM 843 C C . ILE A 1 107 ? 5.709 -11.252 1.845 1.00 63.75 107 ILE A C 1
ATOM 845 O O . ILE A 1 107 ? 4.884 -10.988 2.726 1.00 63.75 107 ILE A O 1
ATOM 849 N N . PRO A 1 108 ? 6.399 -10.279 1.227 1.00 79.00 108 PRO A N 1
ATOM 850 C CA . PRO A 1 108 ? 6.242 -8.865 1.545 1.00 79.00 108 PRO A CA 1
ATOM 851 C C . PRO A 1 108 ? 4.991 -8.319 0.843 1.00 79.00 108 PRO A C 1
ATOM 853 O O . PRO A 1 108 ? 5.052 -7.603 -0.154 1.00 79.00 108 PRO A O 1
ATOM 856 N N . LEU A 1 109 ? 3.826 -8.727 1.342 1.00 86.38 109 LEU A N 1
ATOM 857 C CA . LEU A 1 109 ? 2.517 -8.341 0.830 1.00 86.38 109 LEU A CA 1
ATOM 858 C C . LEU A 1 109 ? 1.756 -7.612 1.934 1.00 86.38 109 LEU A C 1
ATOM 860 O O . LEU A 1 109 ? 1.439 -8.220 2.955 1.00 86.38 109 LEU A O 1
ATOM 864 N N . TYR A 1 110 ? 1.433 -6.338 1.732 1.00 91.25 110 TYR A N 1
ATOM 865 C CA . TYR A 1 110 ? 0.492 -5.634 2.598 1.00 91.25 110 TYR A CA 1
ATOM 866 C C . TYR A 1 110 ? -0.944 -5.972 2.217 1.00 91.25 110 TYR A C 1
ATOM 868 O O . TYR A 1 110 ? -1.264 -6.140 1.040 1.00 91.25 110 TYR A O 1
ATOM 876 N N . VAL A 1 111 ? -1.810 -6.046 3.222 1.00 90.62 111 VAL A N 1
ATOM 877 C CA . VAL A 1 111 ? -3.251 -6.263 3.091 1.00 90.62 111 VAL A CA 1
ATOM 878 C C . VAL A 1 111 ? -3.973 -5.242 3.957 1.00 90.62 111 VAL A C 1
ATOM 880 O O . VAL A 1 111 ? -3.540 -4.937 5.067 1.00 90.62 111 VAL A O 1
ATOM 883 N N . GLY A 1 112 ? -5.083 -4.718 3.446 1.00 89.81 112 GLY A N 1
ATOM 884 C CA . GLY A 1 112 ? -5.994 -3.869 4.202 1.00 89.81 112 GLY A CA 1
ATOM 885 C C . GLY A 1 112 ? -7.437 -4.123 3.789 1.00 89.81 112 GLY A C 1
ATOM 886 O O . GLY A 1 112 ? -7.730 -4.345 2.611 1.00 89.81 112 GLY A O 1
ATOM 887 N N . VAL A 1 113 ? -8.337 -4.085 4.770 1.00 88.94 113 VAL A N 1
ATOM 888 C CA . VAL A 1 113 ? -9.786 -4.125 4.556 1.00 88.94 113 VAL A CA 1
ATOM 889 C C . VAL A 1 113 ? -10.384 -2.867 5.159 1.00 88.94 113 VAL A C 1
ATOM 891 O O . VAL A 1 113 ? -10.107 -2.545 6.311 1.00 88.94 113 VAL A O 1
ATOM 894 N N . ALA A 1 114 ? -11.210 -2.161 4.397 1.00 87.62 114 ALA A N 1
ATOM 895 C CA . ALA A 1 114 ? -11.880 -0.958 4.862 1.00 87.62 114 ALA A CA 1
ATOM 896 C C . ALA A 1 114 ? -13.366 -0.962 4.530 1.00 87.62 114 ALA A C 1
ATOM 898 O O . ALA A 1 114 ? -13.797 -1.568 3.545 1.00 87.62 114 ALA A O 1
ATOM 899 N N . ARG A 1 115 ? -14.139 -0.262 5.357 1.00 84.38 115 ARG A N 1
ATOM 900 C CA . ARG A 1 115 ? -15.557 -0.019 5.149 1.00 84.38 115 ARG A CA 1
ATOM 901 C C . ARG A 1 115 ? -15.775 1.305 4.437 1.00 84.38 115 ARG A C 1
ATOM 903 O O . ARG A 1 115 ? -15.046 2.271 4.669 1.00 84.38 115 ARG A O 1
ATOM 910 N N . LYS A 1 116 ? -16.787 1.355 3.579 1.00 77.69 116 LYS A N 1
ATOM 911 C CA . LYS A 1 116 ? -17.338 2.623 3.114 1.00 77.69 116 LYS A CA 1
ATOM 912 C C . LYS A 1 116 ? -18.146 3.255 4.266 1.00 77.69 116 LYS A C 1
ATOM 914 O O . LYS A 1 116 ? -18.866 2.502 4.921 1.00 77.69 116 LYS A O 1
ATOM 919 N N . PRO A 1 117 ? -18.008 4.571 4.519 1.00 68.56 117 PRO A N 1
ATOM 920 C CA . PRO A 1 117 ? -18.853 5.285 5.476 1.00 68.56 117 PRO A CA 1
ATOM 921 C C . PRO A 1 117 ? -20.339 5.226 5.117 1.00 68.56 117 PRO A C 1
ATOM 923 O O . PRO A 1 117 ? -20.646 5.150 3.898 1.00 68.56 117 PRO A O 1
#

Foldseek 3Di:
DDQQAADPVQLVCVLLVHDSHDPNSVPDNPPPVDQKDKDKFAACPQPVPVVVVVQVVCVVVVHHDDHDDPVSVLCSCVQWAWDPVAKDFPLPDDDDVPDDRPPCVVGRMIMTMTGHD

Radius of gyration: 15.69 Å; chains: 1; bounding box: 39×31×42 Å

Secondary structure (DSSP, 8-state):
---SS--HHHHHHHHTT-SS--GGG-SS----SSSEEEEEEE--TT-HHHHHHHHHHHHHTT-------HHHHHGGGTTSEEPTT-SEEGGGSSPPTT-----TTS--EEEEEEE--

Sequence (117 aa):
MDTGRPQSARMYDYFLGGKDNYPVDWGDRPQCSGDLRGLSHATGDFDPETWERVVEAYRKGGTPAQVRSRAEFTSFFEGLELVSPGMELAAHWHPEPGAQRAETDRIPLYVGVARKP

pLDDT: mean 77.67, std 12.88, range [47.53, 91.94]